Protein AF-A0A957QWD6-F1 (afdb_monomer_lite)

pLDDT: mean 87.16, std 13.84, range [47.34, 97.75]

Sequence (33 aa):
HAPIGLDIGAQTPAEIAVAILAEMIEVLRGGKS

Secondary structure (DSSP, 8-state):
----S--S---SHHHHHHHHHHHHHHHHTT---

Structure (mmCIF, N/CA/C/O backbone):
data_AF-A0A957QWD6-F1
#
_entry.id   AF-A0A957QWD6-F1
#
loop_
_atom_site.group_PDB
_atom_site.id
_atom_site.type_symbol
_atom_site.label_atom_id
_atom_site.label_alt_id
_atom_site.label_comp_id
_atom_site.label_asym_id
_atom_site.label_entity_id
_atom_site.label_seq_id
_atom_site.pdbx_PDB_ins_code
_atom_site.Cartn_x
_atom_site.Cartn_y
_atom_site.Cartn_z
_atom_site.occupancy
_atom_site.B_iso_or_equiv
_atom_site.auth_seq_id
_atom_site.auth_comp_id
_atom_site.auth_asym_id
_atom_site.auth_atom_id
_atom_site.pdbx_PDB_model_num
ATOM 1 N N . HIS A 1 1 ? 2.172 -13.265 5.420 1.00 49.12 1 HIS A N 1
ATOM 2 C CA . HIS A 1 1 ? 1.688 -13.014 4.053 1.00 49.12 1 HIS A CA 1
ATOM 3 C C . HIS A 1 1 ? 0.429 -12.177 4.158 1.00 49.12 1 HIS A C 1
ATOM 5 O O . HIS A 1 1 ? -0.606 -12.707 4.527 1.00 49.12 1 HIS A O 1
ATOM 11 N N . ALA A 1 2 ? 0.559 -10.877 3.924 1.00 47.34 2 ALA A N 1
ATOM 12 C CA . ALA A 1 2 ? -0.541 -9.960 3.663 1.00 47.34 2 ALA A CA 1
ATOM 13 C C . ALA A 1 2 ? -0.080 -9.174 2.429 1.00 47.34 2 ALA A C 1
ATOM 15 O O . ALA A 1 2 ? 1.014 -8.603 2.496 1.00 47.34 2 ALA A O 1
ATOM 16 N N . PRO A 1 3 ? -0.765 -9.256 1.277 1.00 68.00 3 PRO A N 1
ATOM 17 C CA . PRO A 1 3 ? -0.439 -8.367 0.173 1.00 68.00 3 PRO A CA 1
ATOM 18 C C . PRO A 1 3 ? -0.660 -6.929 0.658 1.00 68.00 3 PRO A C 1
ATOM 20 O O . PRO A 1 3 ? -1.667 -6.644 1.294 1.00 68.00 3 PRO A O 1
ATOM 23 N N . ILE A 1 4 ? 0.332 -6.073 0.434 1.00 79.94 4 ILE A N 1
ATOM 24 C CA . ILE A 1 4 ? 0.234 -4.632 0.678 1.00 79.94 4 ILE A CA 1
ATOM 25 C C . ILE A 1 4 ? -0.367 -3.967 -0.561 1.00 79.94 4 ILE A C 1
ATOM 27 O O . ILE A 1 4 ? 0.024 -4.291 -1.684 1.00 79.94 4 ILE A O 1
ATOM 31 N N . GLY A 1 5 ? -1.261 -3.011 -0.351 1.00 88.69 5 GLY A N 1
ATOM 32 C CA . GLY A 1 5 ? -1.962 -2.256 -1.380 1.00 88.69 5 GLY A CA 1
ATOM 33 C C . GLY A 1 5 ? -3.273 -2.890 -1.849 1.00 88.69 5 GLY A C 1
ATOM 34 O O . GLY A 1 5 ? -3.485 -4.097 -1.744 1.00 88.69 5 GLY A O 1
ATOM 35 N N . LEU A 1 6 ? -4.155 -2.050 -2.402 1.00 90.31 6 LEU A N 1
ATOM 36 C CA . LEU A 1 6 ? -5.411 -2.492 -3.011 1.00 90.31 6 LEU A CA 1
ATOM 37 C C . LEU A 1 6 ? -5.173 -3.363 -4.245 1.00 90.31 6 LEU A C 1
ATOM 39 O O . LEU A 1 6 ? -4.268 -3.104 -5.043 1.00 90.31 6 LEU A O 1
ATOM 43 N N . ASP A 1 7 ? -6.050 -4.348 -4.442 1.00 92.31 7 ASP A N 1
ATOM 44 C CA . ASP A 1 7 ? -6.032 -5.198 -5.629 1.00 92.31 7 ASP A CA 1
ATOM 45 C C . ASP A 1 7 ? -6.540 -4.434 -6.860 1.00 92.31 7 ASP A C 1
ATOM 47 O O . ASP A 1 7 ? -7.732 -4.395 -7.168 1.00 92.31 7 ASP A O 1
ATOM 51 N N . ILE A 1 8 ? -5.603 -3.779 -7.543 1.00 91.88 8 ILE A N 1
ATOM 52 C CA . ILE A 1 8 ? -5.839 -3.055 -8.798 1.00 91.88 8 ILE A CA 1
ATOM 53 C C . ILE A 1 8 ? -5.168 -3.734 -10.000 1.00 91.88 8 ILE A C 1
ATOM 55 O O . ILE A 1 8 ? -5.093 -3.138 -11.072 1.00 91.88 8 ILE A O 1
ATOM 59 N N . GLY A 1 9 ? -4.626 -4.946 -9.828 1.00 92.56 9 GLY A N 1
ATOM 60 C CA . GLY A 1 9 ? -3.829 -5.613 -10.862 1.00 92.56 9 GLY A CA 1
ATOM 61 C C . GLY A 1 9 ? -2.511 -4.900 -11.197 1.00 92.56 9 GLY A C 1
ATOM 62 O O . GLY A 1 9 ? -2.083 -4.924 -12.347 1.00 92.56 9 GLY A O 1
ATOM 63 N N . ALA A 1 10 ? -1.874 -4.247 -10.217 1.00 94.81 10 ALA A N 1
ATOM 64 C CA . ALA A 1 10 ? -0.638 -3.486 -10.416 1.00 94.81 10 ALA A CA 1
ATOM 65 C C . ALA A 1 10 ? 0.515 -4.353 -10.965 1.00 94.81 10 ALA A C 1
ATOM 67 O O . ALA A 1 10 ? 0.821 -5.411 -10.415 1.00 94.81 10 ALA A O 1
ATOM 68 N N . GLN A 1 11 ? 1.198 -3.880 -12.013 1.00 95.06 11 GLN A N 1
ATOM 69 C CA . GLN A 1 11 ? 2.330 -4.566 -12.657 1.00 95.06 11 GLN A CA 1
ATOM 70 C C . GLN A 1 11 ? 3.612 -3.725 -12.668 1.00 95.06 11 GLN A C 1
ATOM 72 O O . GLN A 1 11 ? 4.719 -4.263 -12.721 1.00 95.06 11 GLN A O 1
ATOM 77 N N . THR A 1 12 ? 3.477 -2.401 -12.622 1.00 96.69 12 THR A N 1
ATOM 78 C CA . THR A 1 12 ? 4.590 -1.450 -12.635 1.00 96.69 12 THR A CA 1
ATOM 79 C C . THR A 1 12 ? 4.846 -0.859 -11.244 1.00 96.69 12 THR A C 1
ATOM 81 O O . THR A 1 12 ? 3.934 -0.788 -10.417 1.00 96.69 12 THR A O 1
ATOM 84 N N . PRO A 1 13 ? 6.063 -0.352 -10.964 1.00 95.75 13 PRO A N 1
ATOM 85 C CA . PRO A 1 13 ? 6.354 0.304 -9.686 1.00 95.75 13 PRO A CA 1
ATOM 86 C C . PRO A 1 13 ? 5.425 1.483 -9.365 1.00 95.75 13 PRO A C 1
ATOM 88 O O . PRO A 1 13 ? 5.075 1.696 -8.206 1.00 95.75 13 PRO A O 1
ATOM 91 N N . ALA A 1 14 ? 5.002 2.236 -10.386 1.00 97.75 14 ALA A N 1
ATOM 92 C CA . ALA A 1 14 ? 4.071 3.347 -10.217 1.00 97.75 14 ALA A CA 1
ATOM 93 C C . ALA A 1 14 ? 2.678 2.860 -9.786 1.00 97.75 14 ALA A C 1
ATOM 95 O O . ALA A 1 14 ? 2.080 3.438 -8.882 1.00 97.75 14 ALA A O 1
ATOM 96 N N . GLU A 1 15 ? 2.186 1.769 -10.375 1.00 96.62 15 GLU A N 1
ATOM 97 C CA . GLU A 1 15 ? 0.903 1.169 -9.992 1.00 96.62 15 GLU A CA 1
ATOM 98 C C . GLU A 1 15 ? 0.953 0.588 -8.575 1.00 96.62 15 GLU A C 1
ATOM 100 O O . GLU A 1 15 ? 0.009 0.774 -7.814 1.00 96.62 15 GLU A O 1
ATOM 105 N N . ILE A 1 16 ? 2.070 -0.032 -8.175 1.00 94.62 16 ILE A N 1
ATOM 106 C CA . ILE A 1 16 ? 2.261 -0.523 -6.800 1.00 94.62 16 ILE A CA 1
ATOM 107 C C . ILE A 1 16 ? 2.189 0.638 -5.797 1.00 94.62 16 ILE A C 1
ATOM 109 O O . ILE A 1 16 ? 1.524 0.531 -4.768 1.00 94.62 16 ILE A O 1
ATOM 113 N N . ALA A 1 17 ? 2.824 1.774 -6.100 1.00 95.88 17 ALA A N 1
ATOM 114 C CA . ALA A 1 17 ? 2.766 2.952 -5.236 1.00 95.88 17 ALA A CA 1
ATOM 115 C C . ALA A 1 17 ? 1.331 3.490 -5.083 1.00 95.88 17 ALA A C 1
ATOM 117 O O . ALA A 1 17 ? 0.920 3.848 -3.977 1.00 95.88 17 ALA A O 1
ATOM 118 N N . VAL A 1 18 ? 0.555 3.509 -6.172 1.00 96.31 18 VAL A N 1
ATOM 119 C CA . VAL A 1 18 ? -0.861 3.911 -6.145 1.00 96.31 18 VAL A CA 1
ATOM 120 C C . VAL A 1 18 ? -1.704 2.920 -5.341 1.00 96.31 18 VAL A C 1
ATOM 122 O O . VAL A 1 18 ? -2.517 3.359 -4.531 1.00 96.31 18 VAL A O 1
ATOM 125 N N . ALA A 1 19 ? -1.489 1.611 -5.506 1.00 96.00 19 ALA A N 1
ATOM 126 C CA . ALA A 1 19 ? -2.194 0.569 -4.759 1.00 96.00 19 ALA A CA 1
ATOM 127 C C . ALA A 1 19 ? -2.015 0.730 -3.240 1.00 96.00 19 ALA A C 1
ATOM 129 O O . ALA A 1 19 ? -2.988 0.667 -2.489 1.00 96.00 19 ALA A O 1
ATOM 130 N N . ILE A 1 20 ? -0.784 1.005 -2.797 1.00 94.44 20 ILE A N 1
ATOM 131 C CA . ILE A 1 20 ? -0.453 1.237 -1.383 1.00 94.44 20 ILE A CA 1
ATOM 132 C C . ILE A 1 20 ? -1.098 2.530 -0.874 1.00 94.44 20 ILE A C 1
ATOM 134 O O . ILE A 1 20 ? -1.715 2.544 0.189 1.00 94.44 20 ILE A O 1
ATOM 138 N N . LEU A 1 21 ? -0.991 3.629 -1.628 1.00 95.62 21 LEU A N 1
ATOM 139 C CA . LEU A 1 21 ? -1.593 4.900 -1.222 1.00 95.62 21 LEU A CA 1
ATOM 140 C C . LEU A 1 21 ? -3.120 4.791 -1.111 1.00 95.62 21 LEU A C 1
ATOM 142 O O . LEU A 1 21 ? -3.717 5.368 -0.203 1.00 95.62 21 LEU A O 1
ATOM 146 N N . ALA A 1 22 ? -3.752 4.048 -2.017 1.00 94.62 22 ALA A N 1
ATOM 147 C CA . ALA A 1 22 ? -5.188 3.834 -1.996 1.00 94.62 22 ALA A CA 1
ATOM 148 C C . ALA A 1 22 ? -5.630 3.037 -0.754 1.00 94.62 22 ALA A C 1
ATOM 150 O O . ALA A 1 22 ? -6.600 3.432 -0.110 1.00 94.62 22 ALA A O 1
ATOM 151 N N . GLU A 1 23 ? -4.871 2.010 -0.355 1.00 93.88 23 GLU A N 1
ATOM 152 C CA . GLU A 1 23 ? -5.103 1.266 0.894 1.00 93.88 23 GLU A CA 1
ATOM 153 C C . GLU A 1 23 ? -4.975 2.189 2.118 1.00 93.88 23 GLU A C 1
ATOM 155 O O . GLU A 1 23 ? -5.844 2.207 2.990 1.00 93.88 23 GLU A O 1
ATOM 160 N N . MET A 1 24 ? -3.944 3.043 2.164 1.00 93.81 24 MET A N 1
ATOM 161 C CA . MET A 1 24 ? -3.788 4.025 3.246 1.00 93.81 24 MET A CA 1
ATOM 162 C C . MET A 1 24 ? -4.986 4.980 3.335 1.00 93.81 24 MET A C 1
ATOM 164 O O . MET A 1 24 ? -5.452 5.295 4.430 1.00 93.81 24 MET A O 1
ATOM 168 N N . ILE A 1 25 ? -5.496 5.453 2.194 1.00 94.06 25 ILE A N 1
ATOM 169 C CA . ILE A 1 25 ? -6.662 6.343 2.140 1.00 94.06 25 ILE A CA 1
ATOM 170 C C . ILE A 1 25 ? -7.926 5.621 2.621 1.00 94.06 25 ILE A C 1
ATOM 172 O O . ILE A 1 25 ? -8.738 6.236 3.314 1.00 94.06 25 ILE A O 1
ATOM 176 N N . GLU A 1 26 ? -8.102 4.345 2.284 1.00 92.38 26 GLU A N 1
ATOM 177 C CA . GLU A 1 26 ? -9.228 3.533 2.752 1.00 92.38 26 GLU A CA 1
ATOM 178 C C . GLU A 1 26 ? -9.247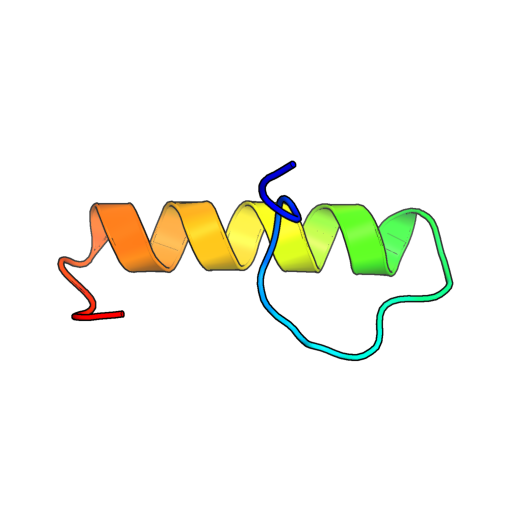 3.440 4.281 1.00 92.38 26 GLU A C 1
ATOM 180 O O . GLU A 1 26 ? -10.257 3.786 4.904 1.00 92.38 26 GLU A O 1
ATOM 185 N N . VAL A 1 27 ? -8.102 3.101 4.886 1.00 91.50 27 VAL A N 1
ATOM 186 C CA . VAL A 1 27 ? -7.932 3.055 6.347 1.00 91.50 27 VAL A CA 1
ATOM 187 C C . VAL A 1 27 ? -8.214 4.423 6.975 1.00 91.50 27 VAL A C 1
ATOM 189 O O . VAL A 1 27 ? -8.962 4.517 7.949 1.00 91.50 27 VAL A O 1
ATOM 192 N N . LEU A 1 28 ? -7.675 5.504 6.401 1.00 94.06 28 LEU A N 1
ATOM 193 C CA . LEU A 1 28 ? -7.876 6.868 6.906 1.00 94.06 28 LEU A CA 1
ATOM 194 C C . LEU A 1 28 ? -9.338 7.330 6.838 1.00 94.06 28 LEU A C 1
ATOM 196 O O . LEU A 1 28 ? -9.773 8.118 7.676 1.00 94.06 28 LEU A O 1
ATOM 200 N N . ARG A 1 29 ? -10.099 6.870 5.840 1.00 93.44 29 ARG A N 1
ATOM 201 C CA . ARG A 1 29 ? -11.503 7.262 5.630 1.00 93.44 29 ARG A CA 1
ATOM 202 C C . ARG A 1 29 ? -12.502 6.315 6.296 1.00 93.44 29 ARG A C 1
ATOM 204 O O . ARG A 1 29 ? -13.705 6.531 6.161 1.00 93.44 29 ARG A O 1
ATOM 211 N N . GLY A 1 30 ? -12.024 5.303 7.023 1.00 84.00 30 GLY A N 1
ATOM 212 C CA . GLY A 1 30 ? -12.870 4.317 7.696 1.00 84.00 30 GLY A CA 1
ATOM 213 C C . GLY A 1 30 ? -13.596 3.381 6.726 1.00 84.00 30 GLY A C 1
ATOM 214 O O . GLY A 1 30 ? -14.701 2.927 7.034 1.00 84.00 30 GLY A O 1
ATOM 215 N N . GLY A 1 31 ? -13.009 3.132 5.550 1.00 70.75 31 GLY A N 1
ATOM 216 C CA . GLY A 1 31 ? -13.485 2.114 4.621 1.00 70.75 31 GLY A CA 1
ATOM 217 C C . GLY A 1 31 ? -13.466 0.749 5.303 1.00 70.75 31 GLY A C 1
ATOM 218 O O . GLY A 1 31 ? -12.489 0.382 5.949 1.00 70.75 31 GLY A O 1
ATOM 219 N N . LYS A 1 32 ? -14.593 0.040 5.247 1.00 62.91 32 LYS A N 1
ATOM 220 C CA . LYS A 1 32 ? -14.693 -1.333 5.741 1.00 62.91 32 LYS A CA 1
ATOM 221 C C . LYS A 1 32 ? -14.202 -2.250 4.628 1.00 62.91 32 LYS A C 1
ATOM 223 O O . LYS A 1 32 ? -14.936 -2.428 3.656 1.00 62.91 32 LYS A O 1
ATOM 228 N N . SER A 1 33 ? -12.988 -2.759 4.787 1.00 61.12 33 SER A N 1
ATOM 229 C CA . SER A 1 33 ? -12.429 -3.866 4.009 1.00 61.12 33 SER A CA 1
ATOM 230 C C . SER A 1 33 ? -13.126 -5.184 4.346 1.00 61.12 33 SER A C 1
ATOM 232 O O . SER A 1 33 ? -13.529 -5.355 5.525 1.00 61.12 33 SER A O 1
#

Foldseek 3Di:
DDDAFAPPVDDDPVSSVVRNVVVVVCVVVVNDD

Radius of gyration: 9.61 Å; chains: 1; bounding box: 21×20×20 Å

=== Feature glossary ===
A reading guide for the features in this record.

Start from the sequence.

  · This is the polypeptide sequence — one letter per residue, N-terminus first. Length ranges from a few dozen residues for small domains to over a thousand for large multi-domain proteins.

Fold it, and you get atomic coordinates and the backbone conformation that goes with them.

  · Structure coordinates are given as an mmCIF _atom_site loop: one row per atom with element, residue name, chain id, sequence number, and x/y/z position in Å. Only the four main-chain atoms per residue are included here; side chains are omitted to keep the record compact.

  · Backbone dihedral angles. Every residue except chain termini has a φ (preceding-C → N → Cα → C) and a ψ (N → Cα → C → next-N). They are reported in degrees following the IUPAC sign convention. Secondary structure is essentially a statement about which (φ, ψ) basin each residue occupies.

  · The SS8 string is DSSP's per-residue secondary-structure call. α-helix (H) means an i→i+4 H-bond ladder; β-strand (E) means the residue participates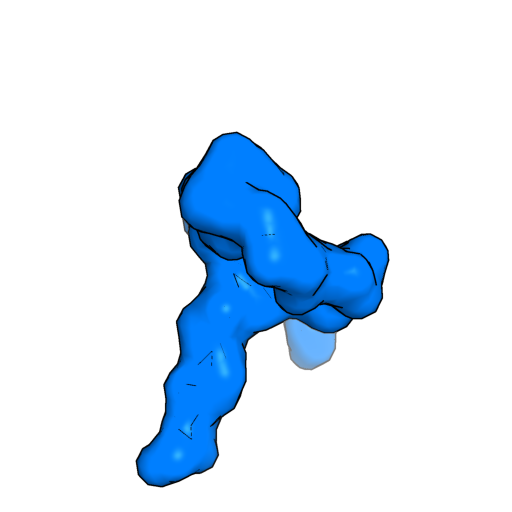 in a β-sheet; 3₁₀ (G) and π (I) are tighter and wider helices; T/S are turns/bends; '-' is loop.

  · SS3 is a coarse helix/strand/coil call (letters a/b/c) made by the P-SEA algorithm from inter-Cα distances and dihedrals. It is less detailed than DSSP but needs only Cα positions.

Summarize the fold with a handful of shape descriptors and a per-residue structural alphabet.

  · Radius of gyration (Rg) is the root-mean-square distance of Cα atoms from their centroid — a single number for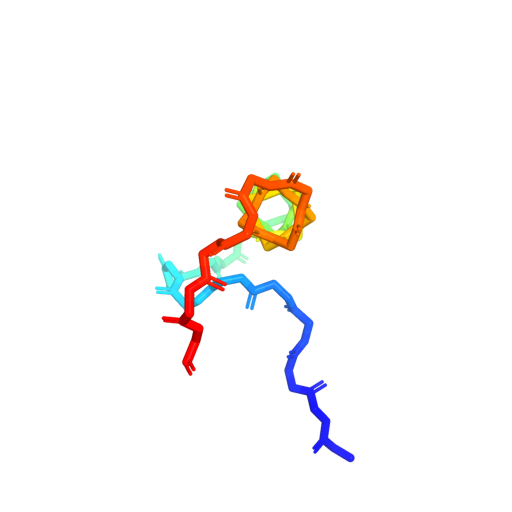 overall size and compactness. A globular domain of N residues has Rg ≈ 2.2·N^0.38 Å; an extended or disordered chain has a much larger Rg. The Cα contact count is the number of residue pairs whose Cα atoms are within 8 Å and are more than four positions apart in sequence — a standard proxy for tertiary packing density. The bounding box is the smallest axis-aligned box enclosing all Cα atoms.

  · The Foldseek 3Di string e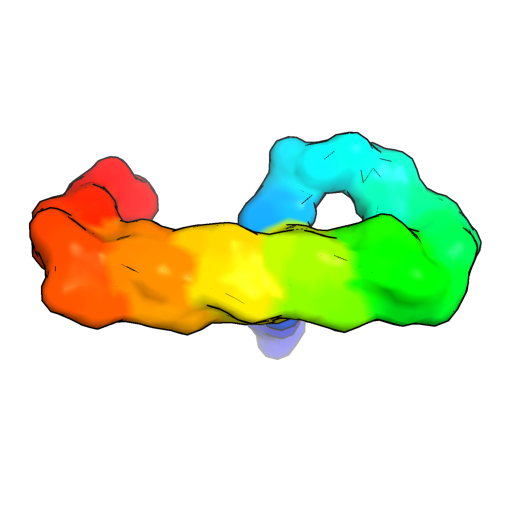ncodes local tertiary geometry as a 20-letter alphabet — one character per residue — derived from the relative positions of nearby Cα atoms. Unlike the amino-acid sequence, 3Di is a direct function of the 3D structure, so two proteins with the same fold have similar 3Di strings even at low sequence identity.

  · Solvent-accessible surface area (SASA) is the area in Å² traced out by the centre of a 1.4 Å probe sphere (a water molecule) rolled over the protein's van der Waals surface (Shrake–Rupley / Lee–Richards construction). Buried residues have near-zero SASA; fully exposed residues can exceed 200 Å². The total SASA scales roughly with the number of surface residues.

Ask how reliable the model is.

  · pLDDT (predicted Local Distance Difference Test) is AlphaFold's per-residue confidence score, ranging from 0 to 100. Values above 90 indicate high confidence (typically well-packed cores); 70–90 is confident; 50–70 low confidence; below 50 usually means the region is disordered or the prediction is unreliable there. AlphaFold stores pLDDT in the mmCIF B-factor column.

  · B-factor (Debye–Waller factor) reflects atomic displacemen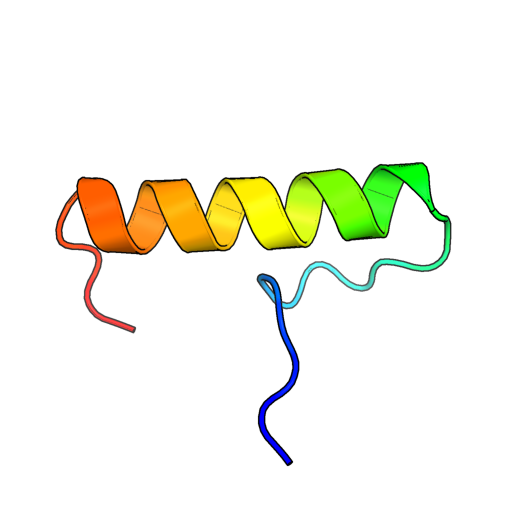t in the crystal lattice. It is an experimental observable (units Å²), not a prediction; low values mean the atom is pinned down, high values mean it moves or is heterogeneous across the crystal.

  · Predicted Aligned Error (PAE) is an AlphaFold confidence matrix: entry (i, j) is the expected error in the position of residue j, in ångströms, when the prediction is superimposed on the true structure at residue i. Low PAE withi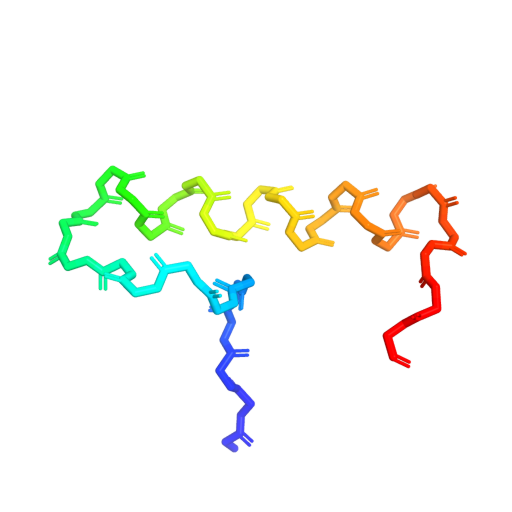n a block of residues means that block is internally rigid and well-predicted; high PAE between two blocks means their relative placement is uncertain even if each block individually is confident.

Place it in context: what it resembles, what it is annotated as, and how it looks.

  · Nearest PDB neighbors are the top structural matches found by Foldseek when searching this structure against the entire Protein Data Bank. Each hit reports a TM-score (0 to 1; >0.5 almost always implies the same fold) and an E-value. These are *structural* homologs — they may share no detectable sequence similarity.

  · Functional annotations link the protein to curated databases. InterPro entries identify conserved domains and families by matching the sequence against member-database signatures (Pfam, PROSITE, CDD, …). Gene Ontology (GO) terms describe molecular function, biological process, and cellular component in a controlled vocabulary. CATH places the structure in a hierarchical fold classification (Class/Architecture/Topology/Homologous-superfamily). The organism is the source species.

  · Three diagnostic plots accompany the record. The Cα contact map visualizes the tertiary structure as a 2D adjacency matrix (8 Å cutoff, sequence-local contacts suppressed). The Ramachandran plot shows the distribution of backbone (φ, ψ) torsions, with points in the α and β basins reflecting secondary structure content. The PAE plot shows AlphaFold's inter-residue confidence as a color matrix.

  · Six rendered views show the 3D structure from the faces of a cube — i.e. along ±x, ±y, ±z. Rendering representation is drawn randomly per protein from cartoon (secondary-structure ribbons), sticks (backbone bonds), or molecular surface; coloring is either N→C rainbow (blue at the N-terminus through red at the C-terminus) or one color per chain.